Protein AF-A0A7V1CWC4-F1 (afdb_monomer_lite)

Secondary structure (DSSP, 8-state):
-EEEE-HHHHHHHHHS-HHHHHHHHHHHHHHHH-SSHHHHHHHHGGGEEE-SSSEEEEEEEEETTEEEEEEEEEEETTTEEEEEEEE--

pLDDT: mean 80.19, std 6.93, range [56.38, 89.94]

Sequence (89 aa):
MEVRFEKTSIITLESLREPVLSEVSDALYALQAAPNIEALVSVLGDDVELVDDMHFNIAIKLNYQHVAACLKVELKNNEEVIVTLNSYD

Radius of gyration: 12.08 Å; chains: 1; bounding box: 29×20×33 Å

Foldseek 3Di:
DAEDEDPVQVVVLVVDDPLLNVLVVVLVVLVVPQLAVVSSCVVQPPQWADPDRFWIKGFRASDPPDGQKIWIWGDDPSPYIYTYIGGPD

Structure (mmCIF, N/CA/C/O backbone):
data_AF-A0A7V1CWC4-F1
#
_entry.id   AF-A0A7V1CWC4-F1
#
loop_
_atom_site.group_PDB
_atom_site.id
_atom_site.type_symbol
_atom_site.label_atom_id
_atom_site.label_alt_id
_atom_site.label_comp_id
_atom_site.label_asym_id
_atom_site.label_entity_id
_atom_site.label_seq_id
_atom_site.pdbx_PDB_ins_code
_atom_site.Cartn_x
_atom_site.Cartn_y
_atom_site.Cartn_z
_atom_site.occupancy
_atom_site.B_iso_or_equiv
_atom_site.auth_seq_id
_atom_site.auth_comp_id
_atom_site.auth_asym_id
_atom_site.auth_atom_id
_atom_site.pdbx_PDB_model_num
ATOM 1 N N . MET A 1 1 ? -1.500 6.871 11.782 1.00 69.56 1 MET A N 1
ATOM 2 C CA . MET A 1 1 ? -1.398 5.419 11.539 1.00 69.56 1 MET A CA 1
ATOM 3 C C . MET A 1 1 ? 0.071 5.044 11.533 1.00 69.56 1 MET A C 1
ATOM 5 O O . MET A 1 1 ? 0.855 5.753 10.912 1.00 69.56 1 MET A O 1
ATOM 9 N N . GLU A 1 2 ? 0.461 4.009 12.273 1.00 75.81 2 GLU A N 1
ATOM 10 C CA . GLU A 1 2 ? 1.841 3.513 12.262 1.00 75.81 2 GLU A CA 1
ATOM 11 C C . GLU A 1 2 ? 2.022 2.555 11.079 1.00 75.81 2 GLU A C 1
ATOM 13 O O . GLU A 1 2 ? 1.353 1.527 11.009 1.00 75.81 2 GLU A O 1
ATOM 18 N N . VAL A 1 3 ? 2.903 2.904 10.136 1.00 77.38 3 VAL A N 1
ATOM 19 C CA . VAL A 1 3 ? 3.188 2.082 8.951 1.00 77.38 3 VAL A CA 1
ATOM 20 C C . VAL A 1 3 ? 4.404 1.204 9.220 1.00 77.38 3 VAL A C 1
ATOM 22 O O . VAL A 1 3 ? 5.487 1.708 9.523 1.00 77.38 3 VAL A O 1
ATOM 25 N N . ARG A 1 4 ? 4.235 -0.111 9.084 1.00 80.62 4 ARG A N 1
ATOM 26 C CA . ARG A 1 4 ? 5.287 -1.114 9.261 1.00 80.62 4 ARG A CA 1
ATOM 27 C C . ARG A 1 4 ? 5.475 -1.918 7.989 1.00 80.62 4 ARG A C 1
ATOM 29 O O . ARG A 1 4 ? 4.515 -2.419 7.417 1.00 80.62 4 ARG A O 1
ATOM 36 N N . PHE A 1 5 ? 6.726 -2.095 7.587 1.00 80.12 5 PHE A N 1
ATOM 37 C CA . PHE A 1 5 ? 7.064 -2.999 6.497 1.00 80.12 5 PHE A CA 1
ATOM 38 C C . PHE A 1 5 ? 7.229 -4.427 6.985 1.00 80.12 5 PHE A C 1
ATOM 40 O O . PHE A 1 5 ? 7.897 -4.680 7.992 1.00 80.12 5 PHE A O 1
ATOM 47 N N . GLU A 1 6 ? 6.707 -5.374 6.212 1.00 79.62 6 GLU A N 1
ATOM 48 C CA . GLU A 1 6 ? 7.144 -6.754 6.348 1.00 79.62 6 GLU A CA 1
ATOM 49 C C . GLU A 1 6 ? 8.644 -6.865 6.048 1.00 79.62 6 GLU A C 1
ATOM 51 O O . GLU A 1 6 ? 9.185 -6.224 5.147 1.00 79.62 6 GLU A O 1
ATOM 56 N N . LYS A 1 7 ? 9.345 -7.718 6.795 1.00 68.06 7 LYS A N 1
ATOM 57 C CA . LYS A 1 7 ? 10.811 -7.829 6.735 1.00 68.06 7 LYS A CA 1
ATOM 58 C C . LYS A 1 7 ? 11.333 -8.198 5.338 1.00 68.06 7 LYS A C 1
ATOM 60 O O . LYS A 1 7 ? 12.413 -7.769 4.950 1.00 68.06 7 LYS A O 1
ATOM 65 N N . THR A 1 8 ? 10.555 -8.969 4.582 1.00 69.50 8 THR A N 1
ATOM 66 C CA . THR A 1 8 ? 10.809 -9.331 3.177 1.00 69.50 8 THR A CA 1
ATOM 67 C C . THR A 1 8 ? 10.707 -8.137 2.232 1.00 69.50 8 THR A C 1
ATOM 69 O O . THR A 1 8 ? 11.430 -8.077 1.245 1.00 69.50 8 THR A O 1
ATOM 72 N N . SER A 1 9 ? 9.879 -7.151 2.568 1.00 71.12 9 SER A N 1
ATOM 73 C CA . SER A 1 9 ? 9.658 -5.950 1.759 1.00 71.12 9 SER A CA 1
ATOM 74 C C . SER A 1 9 ? 10.833 -4.989 1.809 1.00 71.12 9 SER A C 1
ATOM 76 O O . SER A 1 9 ? 11.089 -4.309 0.826 1.00 71.12 9 SER A O 1
ATOM 78 N N . ILE A 1 10 ? 11.578 -4.964 2.919 1.00 66.88 10 ILE A N 1
ATOM 79 C CA . ILE A 1 10 ? 12.785 -4.136 3.066 1.00 66.88 10 ILE A CA 1
ATOM 80 C C . ILE A 1 10 ? 13.840 -4.550 2.031 1.00 66.88 10 ILE A C 1
ATOM 82 O O . ILE A 1 10 ? 14.404 -3.699 1.354 1.00 66.88 10 ILE A O 1
ATOM 86 N N . ILE A 1 11 ? 14.033 -5.860 1.847 1.00 67.75 11 ILE A N 1
ATOM 87 C CA . ILE A 1 11 ? 14.987 -6.422 0.876 1.00 67.75 1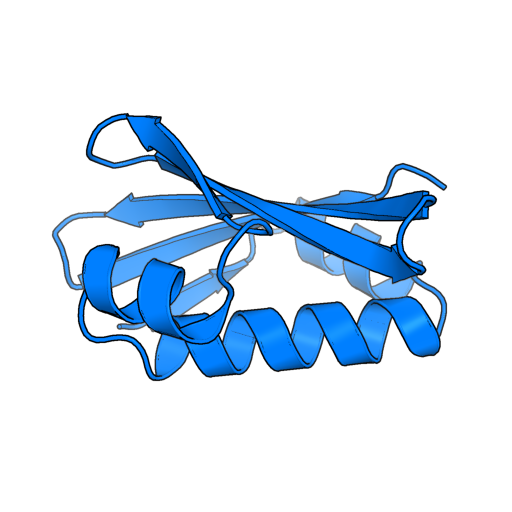1 ILE A CA 1
ATOM 88 C C . ILE A 1 11 ? 14.557 -6.088 -0.561 1.00 67.75 11 ILE A C 1
ATOM 90 O O . ILE A 1 11 ? 15.381 -5.724 -1.402 1.00 67.75 11 ILE A O 1
ATOM 94 N N . THR A 1 12 ? 13.255 -6.185 -0.841 1.00 71.25 12 THR A N 1
ATOM 95 C CA . THR A 1 12 ? 12.680 -5.798 -2.135 1.00 71.25 12 THR A CA 1
ATOM 96 C C . THR A 1 12 ? 12.883 -4.309 -2.408 1.00 71.25 12 THR A C 1
ATOM 98 O O . THR A 1 12 ? 13.251 -3.941 -3.518 1.00 71.25 12 THR A O 1
ATOM 101 N N . LEU A 1 13 ? 12.707 -3.456 -1.394 1.00 72.75 13 LEU A N 1
ATOM 102 C CA . LEU A 1 13 ? 12.855 -2.006 -1.503 1.00 72.75 13 LEU A CA 1
ATOM 103 C C . LEU A 1 13 ? 14.298 -1.626 -1.866 1.00 72.75 13 LEU A C 1
ATOM 105 O O . LEU A 1 13 ? 14.502 -0.852 -2.792 1.00 72.75 13 LEU A O 1
ATOM 109 N N . GLU A 1 14 ? 15.301 -2.251 -1.244 1.00 72.69 14 GLU A N 1
ATOM 110 C CA . GLU A 1 14 ? 16.722 -2.042 -1.585 1.00 72.69 14 GLU A CA 1
ATOM 111 C C . GLU A 1 14 ? 17.090 -2.468 -3.020 1.00 72.69 14 GLU A C 1
ATOM 113 O O . GLU A 1 14 ? 18.096 -2.009 -3.561 1.00 72.69 14 GLU A O 1
ATOM 118 N N . SER A 1 15 ? 16.285 -3.332 -3.645 1.00 74.31 15 SER A N 1
ATOM 119 C CA . SER A 1 15 ? 16.525 -3.841 -5.003 1.00 74.31 15 SER A CA 1
ATOM 120 C C . SER A 1 15 ? 15.840 -3.011 -6.098 1.00 74.31 15 SER A C 1
ATOM 122 O O . SER A 1 15 ? 16.103 -3.218 -7.284 1.00 74.31 15 SER A O 1
ATOM 124 N N . LEU A 1 16 ? 14.961 -2.074 -5.730 1.00 75.50 16 LEU A N 1
ATOM 125 C CA . LEU A 1 16 ? 14.225 -1.242 -6.679 1.00 75.50 16 LEU A CA 1
ATOM 126 C C . LEU A 1 16 ? 15.094 -0.123 -7.270 1.00 75.50 16 LEU A C 1
ATOM 128 O O . LEU A 1 16 ? 15.975 0.438 -6.623 1.00 75.50 16 LEU A O 1
ATOM 132 N N . ARG A 1 17 ? 14.801 0.255 -8.519 1.00 76.44 17 ARG A N 1
ATOM 133 C CA . ARG A 1 17 ? 15.434 1.411 -9.175 1.00 76.44 17 ARG A CA 1
ATOM 134 C C . ARG A 1 17 ? 14.833 2.724 -8.660 1.00 76.44 17 ARG A C 1
ATOM 136 O O . ARG A 1 17 ? 13.645 2.774 -8.349 1.00 76.44 17 ARG A O 1
ATOM 143 N N . GLU A 1 18 ? 15.624 3.800 -8.677 1.00 77.31 18 GLU A N 1
ATOM 144 C CA . GLU A 1 18 ? 15.244 5.139 -8.181 1.00 77.31 18 GLU A CA 1
ATOM 145 C C . GLU A 1 18 ? 13.843 5.641 -8.577 1.00 77.31 18 GLU A C 1
ATOM 147 O O . GLU A 1 18 ? 13.134 6.112 -7.689 1.00 77.31 18 GLU A O 1
ATOM 152 N N . PRO A 1 19 ? 13.372 5.527 -9.837 1.00 79.44 19 PRO A N 1
ATOM 153 C CA . PRO A 1 19 ? 12.041 6.029 -10.165 1.00 79.44 19 PRO A CA 1
ATOM 154 C C . PRO A 1 19 ? 10.927 5.216 -9.491 1.00 79.44 19 PRO A C 1
ATOM 156 O O . PRO A 1 19 ? 9.906 5.781 -9.136 1.00 79.44 19 PRO A O 1
ATOM 159 N N . VAL A 1 20 ? 11.127 3.918 -9.236 1.00 81.12 20 VAL A N 1
ATOM 160 C CA . VAL A 1 20 ? 10.151 3.102 -8.493 1.00 81.12 20 VAL A CA 1
ATOM 161 C C . VAL A 1 20 ? 10.203 3.436 -7.001 1.00 81.12 20 VAL A C 1
ATOM 163 O O . VAL A 1 20 ? 9.170 3.486 -6.344 1.00 81.12 20 VAL A O 1
ATOM 166 N N . LEU A 1 21 ? 11.398 3.691 -6.463 1.00 82.12 21 LEU A N 1
ATOM 167 C CA . LEU A 1 21 ? 11.587 4.078 -5.062 1.00 82.12 21 LEU A CA 1
ATOM 168 C C . LEU A 1 21 ? 10.909 5.406 -4.718 1.00 82.12 21 LEU A C 1
ATOM 170 O O . LEU A 1 21 ? 10.363 5.534 -3.621 1.00 82.12 21 LEU A O 1
ATOM 174 N N . SER A 1 22 ? 10.935 6.372 -5.640 1.00 83.81 22 SER A N 1
ATOM 175 C CA . SER A 1 22 ? 10.235 7.649 -5.474 1.00 83.81 22 SER A CA 1
ATOM 176 C C . SER A 1 22 ? 8.729 7.427 -5.357 1.00 83.81 22 SER A C 1
ATOM 178 O O . SER A 1 22 ? 8.135 7.820 -4.360 1.00 83.81 22 SER A O 1
ATOM 180 N N . GLU A 1 23 ? 8.139 6.687 -6.298 1.00 84.69 23 GLU A N 1
ATOM 181 C CA . GLU A 1 23 ? 6.698 6.401 -6.299 1.00 84.69 23 GLU A CA 1
ATOM 182 C C . GLU A 1 23 ? 6.265 5.565 -5.082 1.00 84.69 23 GLU A C 1
ATOM 184 O O . GLU A 1 23 ? 5.222 5.817 -4.480 1.00 84.69 23 GLU A O 1
ATOM 189 N N . VAL A 1 24 ? 7.083 4.588 -4.661 1.00 85.75 24 VAL A N 1
ATOM 190 C CA . VAL A 1 24 ? 6.855 3.843 -3.410 1.00 85.75 24 VAL A CA 1
ATOM 191 C C . VAL A 1 24 ? 6.863 4.797 -2.218 1.00 85.75 24 VAL A C 1
ATOM 193 O O . VAL A 1 24 ? 6.001 4.691 -1.349 1.00 85.75 24 VAL A O 1
ATOM 196 N N . SER A 1 25 ? 7.816 5.728 -2.166 1.00 85.19 25 SER A N 1
ATOM 197 C CA . SER A 1 25 ? 7.916 6.701 -1.075 1.00 85.19 25 SER A CA 1
ATOM 198 C C . SER A 1 25 ? 6.693 7.617 -1.028 1.00 85.19 25 SER A C 1
ATOM 200 O O . SER A 1 25 ? 6.118 7.802 0.044 1.00 85.19 25 SER A O 1
ATOM 202 N N . ASP A 1 26 ? 6.242 8.116 -2.178 1.00 86.56 26 ASP A N 1
ATOM 203 C CA . ASP A 1 26 ? 5.048 8.958 -2.286 1.00 86.56 26 ASP A CA 1
ATOM 204 C C . ASP A 1 26 ? 3.779 8.212 -1.849 1.00 86.56 26 ASP A C 1
ATOM 206 O O . ASP A 1 26 ? 2.987 8.737 -1.061 1.00 86.56 26 ASP A O 1
ATOM 210 N N . ALA A 1 27 ? 3.625 6.947 -2.254 1.00 85.38 27 ALA A N 1
ATOM 211 C CA . ALA A 1 27 ? 2.518 6.103 -1.811 1.00 85.38 27 ALA A CA 1
ATOM 212 C C . ALA A 1 27 ? 2.522 5.875 -0.286 1.00 85.38 27 ALA A C 1
ATOM 214 O O . ALA A 1 27 ? 1.465 5.888 0.346 1.00 85.38 27 ALA A O 1
ATOM 215 N N . LEU A 1 28 ? 3.695 5.715 0.336 1.00 85.06 28 LEU A N 1
ATOM 216 C CA . LEU A 1 28 ? 3.810 5.582 1.795 1.00 85.06 28 LEU A CA 1
ATOM 217 C C . LEU A 1 28 ? 3.486 6.881 2.526 1.00 85.06 28 LEU A C 1
ATOM 219 O O . LEU A 1 28 ? 2.852 6.840 3.581 1.00 85.06 28 LEU A O 1
ATOM 223 N N . TYR A 1 29 ? 3.903 8.027 1.988 1.00 86.50 29 TYR A N 1
ATOM 224 C CA . TYR A 1 29 ? 3.533 9.324 2.549 1.00 86.50 29 TYR A CA 1
ATOM 225 C C . TYR A 1 29 ? 2.022 9.542 2.479 1.00 86.50 29 TYR A C 1
ATOM 227 O O . TYR A 1 29 ? 1.423 9.944 3.478 1.00 86.50 29 TYR A O 1
ATOM 235 N N . ALA A 1 30 ? 1.395 9.212 1.346 1.00 85.81 30 ALA A N 1
ATOM 236 C CA . ALA A 1 30 ? -0.058 9.242 1.207 1.00 85.81 30 ALA A CA 1
ATOM 237 C C . ALA A 1 30 ? -0.736 8.316 2.229 1.00 85.81 30 ALA A C 1
ATOM 239 O O . ALA A 1 30 ? -1.686 8.725 2.893 1.00 85.81 30 ALA A O 1
ATOM 240 N N . LEU A 1 31 ? -0.199 7.109 2.428 1.00 84.38 31 LEU A N 1
ATOM 241 C CA . LEU A 1 31 ? -0.699 6.139 3.402 1.00 84.38 31 LEU A CA 1
ATOM 242 C C . LEU A 1 31 ? -0.590 6.626 4.855 1.00 84.38 31 LEU A C 1
ATOM 244 O O . LEU A 1 31 ? -1.506 6.418 5.644 1.00 84.38 31 LEU A O 1
ATOM 248 N N . GLN A 1 32 ? 0.512 7.286 5.219 1.00 82.94 32 GLN A N 1
ATOM 249 C CA . GLN A 1 32 ? 0.694 7.855 6.558 1.00 82.94 32 GLN A CA 1
ATOM 250 C C . GLN A 1 32 ? -0.198 9.077 6.807 1.00 82.94 32 GLN A C 1
ATOM 252 O O . GLN A 1 32 ? -0.627 9.301 7.942 1.00 82.94 32 GLN A O 1
ATOM 257 N N . ALA A 1 33 ? -0.449 9.873 5.765 1.00 83.94 33 ALA A N 1
ATOM 258 C CA . ALA A 1 33 ? -1.264 11.080 5.836 1.00 83.94 33 ALA A CA 1
ATOM 259 C C . ALA A 1 33 ? -2.771 10.790 5.775 1.00 83.94 33 ALA A C 1
ATOM 261 O O . ALA A 1 33 ? -3.566 11.569 6.308 1.00 83.94 33 ALA A O 1
ATOM 262 N N . ALA A 1 34 ? -3.174 9.693 5.133 1.00 81.94 34 ALA A N 1
ATOM 263 C CA . ALA A 1 34 ? -4.570 9.319 4.987 1.00 81.94 34 ALA A CA 1
ATOM 264 C C . ALA A 1 34 ? -5.157 8.849 6.334 1.00 81.94 34 ALA A C 1
ATOM 266 O O . ALA A 1 34 ? -4.638 7.916 6.944 1.00 81.94 34 ALA A O 1
ATOM 267 N N . PRO A 1 35 ? -6.262 9.450 6.813 1.00 75.50 35 PRO A N 1
ATOM 268 C CA . PRO A 1 35 ? -6.931 9.009 8.038 1.00 75.50 35 PRO A CA 1
ATOM 269 C C . PRO A 1 35 ? -7.720 7.700 7.871 1.00 75.50 35 PRO A C 1
ATOM 271 O O . PRO A 1 35 ? -8.093 7.089 8.870 1.00 75.50 35 PRO A O 1
ATOM 274 N N . ASN A 1 36 ? -8.036 7.305 6.634 1.00 75.69 36 ASN A N 1
ATOM 275 C CA . ASN A 1 36 ? -8.779 6.095 6.278 1.00 75.69 36 ASN A CA 1
ATOM 276 C C . ASN A 1 36 ? -8.581 5.750 4.784 1.00 75.69 36 ASN A C 1
ATOM 278 O O . ASN A 1 36 ? -7.985 6.527 4.033 1.00 75.69 36 ASN A O 1
ATOM 282 N N . ILE A 1 37 ? -9.103 4.595 4.351 1.00 74.62 37 ILE A N 1
ATOM 283 C CA . ILE A 1 37 ? -9.007 4.120 2.957 1.00 74.62 37 ILE A CA 1
ATOM 284 C C . ILE A 1 37 ? -9.659 5.095 1.971 1.00 74.62 37 ILE A C 1
ATOM 286 O O . ILE A 1 37 ? -9.091 5.351 0.917 1.00 74.62 37 ILE A O 1
ATOM 290 N N . GLU A 1 38 ? -10.819 5.674 2.287 1.00 80.44 38 GLU A N 1
ATOM 291 C CA . GLU A 1 38 ? -11.528 6.585 1.371 1.00 80.44 38 GLU A CA 1
ATOM 292 C C . GLU A 1 38 ? -10.696 7.836 1.046 1.00 80.44 38 GLU A C 1
ATOM 294 O O . GLU A 1 38 ? -10.642 8.295 -0.099 1.00 80.44 38 GLU A O 1
ATOM 299 N N . ALA A 1 39 ? -9.993 8.364 2.050 1.00 81.81 39 ALA A N 1
ATOM 300 C CA . ALA A 1 39 ? -9.051 9.457 1.871 1.00 81.81 39 ALA A CA 1
ATOM 301 C C . ALA A 1 39 ? -7.838 9.025 1.038 1.00 81.81 39 ALA A C 1
ATOM 303 O O . ALA A 1 39 ? -7.378 9.794 0.198 1.00 81.81 39 ALA A O 1
ATOM 304 N N . LEU A 1 40 ? -7.355 7.793 1.216 1.00 80.94 40 LEU A N 1
ATOM 305 C CA . LEU A 1 40 ? -6.256 7.257 0.417 1.00 80.94 40 LEU A CA 1
ATOM 306 C C . LEU A 1 40 ? -6.643 7.101 -1.060 1.00 80.94 40 LEU A C 1
ATOM 308 O O . LEU A 1 40 ? -5.902 7.549 -1.930 1.00 80.94 40 LEU A O 1
ATOM 312 N N . VAL A 1 41 ? -7.823 6.541 -1.342 1.00 81.38 41 VAL A N 1
ATOM 313 C CA . VAL A 1 41 ? -8.381 6.429 -2.701 1.00 81.38 41 VAL A CA 1
ATOM 314 C C . VAL A 1 41 ? -8.575 7.815 -3.320 1.00 81.38 41 VAL A C 1
ATOM 316 O O . VAL A 1 41 ? -8.343 7.998 -4.507 1.00 81.38 41 VAL A O 1
ATOM 319 N N . SER A 1 42 ? -8.925 8.829 -2.526 1.00 82.62 42 SER A N 1
ATOM 320 C CA . SER A 1 42 ? -9.031 10.208 -3.024 1.00 82.62 42 SER A CA 1
ATOM 321 C C . SER A 1 42 ? -7.680 10.822 -3.417 1.00 82.62 42 SER A C 1
ATOM 323 O O . SER A 1 42 ? -7.650 11.720 -4.256 1.00 82.62 42 SER A O 1
ATOM 325 N N . VAL A 1 43 ? -6.574 10.369 -2.814 1.00 83.88 43 VAL A N 1
ATOM 326 C CA . VAL A 1 43 ? -5.215 10.869 -3.092 1.00 83.88 43 VAL A CA 1
ATOM 327 C C . VAL A 1 43 ? -4.561 10.102 -4.239 1.00 83.88 43 VAL A C 1
ATOM 329 O O . VAL A 1 43 ? -3.973 10.716 -5.123 1.00 83.88 43 VAL A O 1
ATOM 3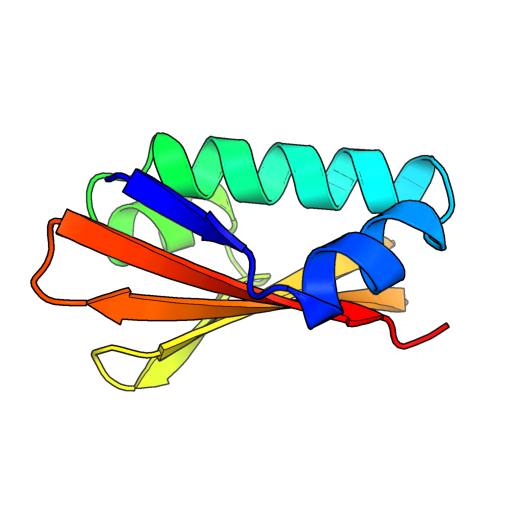32 N N . LEU A 1 44 ? -4.657 8.773 -4.216 1.00 81.69 44 LEU A N 1
ATOM 333 C CA . LEU A 1 44 ? -3.970 7.874 -5.146 1.00 81.69 44 LEU A CA 1
ATOM 334 C C . LEU A 1 44 ? -4.861 7.407 -6.311 1.00 81.69 44 LEU A C 1
ATOM 336 O O . LEU A 1 44 ? -4.371 6.818 -7.268 1.00 81.69 44 LEU A O 1
ATOM 340 N N . GLY A 1 45 ? -6.164 7.690 -6.268 1.00 82.25 45 GLY A N 1
ATOM 341 C CA . GLY A 1 45 ? -7.089 7.446 -7.373 1.00 82.25 45 GLY A CA 1
ATOM 342 C C . GLY A 1 45 ? -7.142 5.983 -7.816 1.00 82.25 45 GLY A C 1
ATOM 343 O O . GLY A 1 45 ? -7.224 5.069 -6.994 1.00 82.25 45 GLY A O 1
ATOM 344 N N . ASP A 1 46 ? -7.085 5.781 -9.135 1.00 80.25 46 ASP A N 1
ATOM 345 C CA . ASP A 1 46 ? -7.158 4.477 -9.812 1.00 80.25 46 ASP A CA 1
ATOM 346 C C . ASP A 1 46 ? -5.965 3.543 -9.529 1.00 80.25 46 ASP A C 1
ATOM 348 O O . ASP A 1 46 ? -5.933 2.409 -10.015 1.00 80.25 46 ASP A O 1
ATOM 352 N N . ASP A 1 47 ? -4.960 3.997 -8.778 1.00 84.31 47 ASP A N 1
ATOM 353 C CA . ASP A 1 47 ? -3.836 3.158 -8.366 1.00 84.31 47 ASP A CA 1
ATOM 354 C C . ASP A 1 47 ? -4.148 2.328 -7.116 1.00 84.31 47 ASP A C 1
ATOM 356 O O . ASP A 1 47 ? -3.390 1.411 -6.800 1.00 84.31 47 ASP A O 1
ATOM 360 N N . VAL A 1 48 ? -5.267 2.598 -6.431 1.00 85.75 48 VAL A N 1
ATOM 361 C CA . VAL A 1 48 ? -5.711 1.838 -5.257 1.00 85.75 48 VAL A CA 1
ATOM 362 C C . VAL A 1 48 ? -6.805 0.849 -5.638 1.00 85.75 48 VAL A C 1
ATOM 364 O O . VAL A 1 48 ? -7.886 1.222 -6.086 1.00 85.75 48 VAL A O 1
ATOM 367 N N . GLU A 1 49 ? -6.551 -0.427 -5.378 1.00 87.88 49 GLU A N 1
ATOM 368 C CA . GLU A 1 49 ? -7.519 -1.507 -5.530 1.00 87.88 49 GLU A CA 1
ATOM 369 C C . GLU A 1 49 ? -7.900 -2.047 -4.148 1.00 87.88 49 GLU A C 1
ATOM 371 O O . GLU A 1 49 ? -7.069 -2.606 -3.431 1.00 87.88 49 GLU A O 1
ATOM 376 N N . LEU A 1 50 ? -9.167 -1.888 -3.764 1.00 84.00 50 LEU A N 1
ATOM 377 C CA . LEU A 1 50 ? -9.698 -2.472 -2.535 1.00 84.00 50 LEU A CA 1
ATOM 378 C C . LEU A 1 50 ? -9.925 -3.975 -2.738 1.00 84.00 50 LEU A C 1
ATOM 380 O O . LEU A 1 50 ? -10.712 -4.368 -3.599 1.00 84.00 50 LEU A O 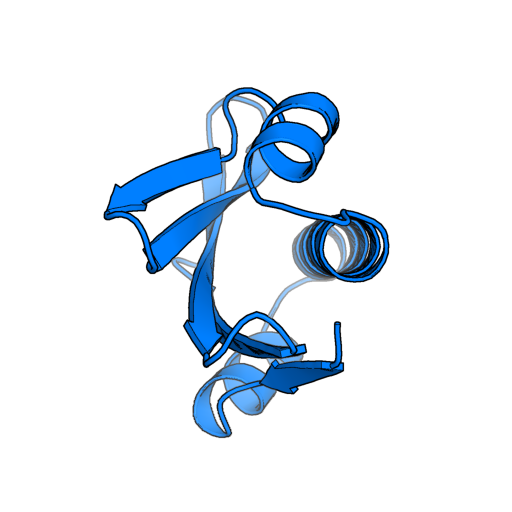1
ATOM 384 N N . VAL A 1 51 ? -9.258 -4.806 -1.936 1.00 86.75 51 VAL A N 1
ATOM 385 C CA . VAL A 1 51 ? -9.436 -6.266 -1.960 1.00 86.75 51 VAL A CA 1
ATOM 386 C C . VAL A 1 51 ? -10.581 -6.663 -1.029 1.00 86.75 51 VAL A C 1
ATOM 388 O O . VAL A 1 51 ? -11.464 -7.424 -1.422 1.00 86.75 51 VAL A O 1
ATOM 391 N N . ASP A 1 52 ? -10.587 -6.110 0.184 1.00 85.50 52 ASP A N 1
ATOM 392 C CA . ASP A 1 52 ? -11.645 -6.246 1.187 1.00 85.50 52 ASP A CA 1
ATOM 393 C C . ASP A 1 52 ? -11.562 -5.101 2.217 1.00 85.50 52 ASP A C 1
ATOM 395 O O . ASP A 1 52 ? -10.726 -4.210 2.088 1.00 85.50 52 ASP A O 1
ATOM 399 N N . ASP A 1 53 ? -12.420 -5.104 3.243 1.00 79.56 53 ASP A N 1
ATOM 400 C CA . ASP A 1 53 ? -12.487 -4.048 4.268 1.00 79.56 53 ASP A CA 1
ATOM 401 C C . ASP A 1 53 ? -11.154 -3.753 4.985 1.00 79.56 53 ASP A C 1
ATOM 403 O O . ASP A 1 53 ? -10.974 -2.656 5.515 1.00 79.56 53 ASP A O 1
ATOM 407 N N . MET A 1 54 ? -10.223 -4.710 5.031 1.00 83.62 54 MET A N 1
ATOM 408 C CA . MET A 1 54 ? -8.943 -4.571 5.733 1.00 83.62 54 MET A CA 1
ATOM 409 C C . MET A 1 54 ? -7.728 -4.630 4.808 1.00 83.62 54 MET A C 1
ATOM 411 O O . MET A 1 54 ? -6.636 -4.268 5.248 1.00 83.62 54 MET A O 1
ATOM 415 N N . HIS A 1 55 ? -7.894 -5.039 3.548 1.00 86.81 55 HIS A N 1
ATOM 416 C CA . HIS A 1 55 ? -6.787 -5.200 2.609 1.00 86.81 55 HIS A CA 1
ATOM 417 C C . HIS A 1 55 ? -6.999 -4.402 1.325 1.00 86.81 55 HIS A C 1
ATOM 419 O O . HIS A 1 55 ? -8.051 -4.461 0.686 1.00 86.81 55 HIS A O 1
ATOM 425 N N . PHE A 1 56 ? -5.953 -3.709 0.890 1.00 88.19 56 PHE A N 1
ATOM 426 C CA . PHE A 1 56 ? -5.928 -3.029 -0.399 1.00 88.19 56 PHE A CA 1
ATOM 427 C C . PHE A 1 56 ? -4.542 -3.082 -1.031 1.00 88.19 56 PHE A C 1
ATOM 429 O O . PHE A 1 56 ? -3.523 -3.244 -0.362 1.00 88.19 56 PHE A O 1
ATOM 436 N N . ASN A 1 57 ? -4.515 -2.947 -2.348 1.00 89.94 57 ASN A N 1
ATOM 437 C CA . ASN A 1 57 ? -3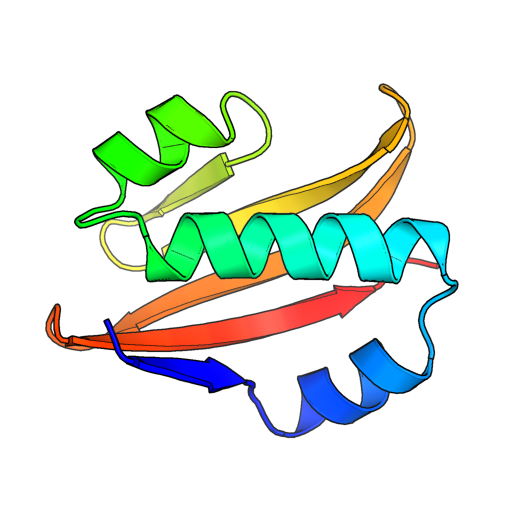.312 -2.923 -3.156 1.00 89.94 57 ASN A CA 1
ATOM 438 C C . ASN A 1 57 ? -3.106 -1.507 -3.693 1.00 89.94 57 ASN A C 1
ATOM 440 O O . ASN A 1 57 ? -4.056 -0.870 -4.134 1.00 89.94 57 ASN A O 1
ATOM 444 N N . ILE A 1 58 ? -1.866 -1.032 -3.692 1.00 89.12 58 ILE A N 1
ATOM 445 C CA . ILE A 1 58 ? -1.456 0.197 -4.368 1.00 89.12 58 ILE A CA 1
ATOM 446 C C . ILE A 1 58 ? -0.511 -0.197 -5.497 1.00 89.12 58 ILE A C 1
ATOM 448 O O . ILE A 1 58 ? 0.575 -0.733 -5.251 1.00 89.12 58 ILE A O 1
ATOM 452 N N . ALA A 1 59 ? -0.923 0.055 -6.732 1.00 88.88 59 ALA A N 1
ATOM 453 C CA . ALA A 1 59 ? -0.104 -0.166 -7.909 1.00 88.88 59 ALA A CA 1
ATOM 454 C C . ALA A 1 59 ? 0.936 0.952 -8.039 1.00 88.88 59 ALA A C 1
ATOM 456 O O . ALA A 1 59 ? 0.599 2.124 -8.151 1.00 88.88 59 ALA A O 1
ATOM 457 N N . ILE A 1 60 ? 2.212 0.581 -8.080 1.00 86.56 60 ILE A N 1
ATOM 458 C CA . ILE A 1 60 ? 3.316 1.507 -8.320 1.00 86.56 60 ILE A CA 1
ATOM 459 C C . ILE A 1 60 ? 3.656 1.461 -9.802 1.00 86.56 60 ILE A C 1
ATOM 461 O O . ILE A 1 60 ? 4.224 0.482 -10.302 1.00 86.56 60 ILE A O 1
ATOM 465 N N . LYS A 1 61 ? 3.284 2.521 -10.514 1.00 82.75 6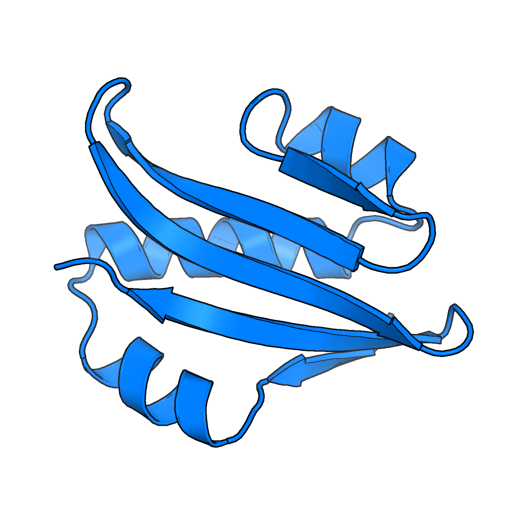1 LYS A N 1
ATOM 466 C CA . LYS A 1 61 ? 3.420 2.628 -11.964 1.00 82.75 61 LYS A CA 1
ATOM 467 C C . LYS A 1 61 ? 4.564 3.570 -12.320 1.00 82.75 61 LYS A C 1
ATOM 469 O O . LYS A 1 61 ? 4.612 4.697 -11.864 1.00 82.75 61 LYS A O 1
ATOM 474 N N . LEU A 1 62 ? 5.468 3.129 -13.195 1.00 75.75 62 LEU A N 1
ATOM 475 C CA . LEU A 1 62 ? 6.501 4.010 -13.769 1.00 75.75 62 LEU A CA 1
ATOM 476 C C . LEU A 1 62 ? 5.950 4.884 -14.903 1.00 75.75 62 LEU A C 1
ATOM 478 O O . LEU A 1 62 ? 6.552 5.880 -15.295 1.00 75.75 62 LEU A O 1
ATOM 482 N N . ASN A 1 63 ? 4.838 4.452 -15.494 1.00 72.50 63 ASN A N 1
ATOM 483 C CA . ASN A 1 63 ? 4.071 5.151 -16.514 1.00 72.50 63 ASN A CA 1
ATOM 484 C C . ASN A 1 63 ? 2.668 4.522 -16.604 1.00 72.50 63 ASN A C 1
ATOM 486 O O . ASN A 1 63 ? 2.419 3.470 -16.019 1.00 72.50 63 ASN A O 1
ATOM 490 N N . TYR A 1 64 ? 1.776 5.112 -17.407 1.00 64.19 64 TYR A N 1
ATOM 491 C CA . TYR A 1 64 ? 0.388 4.654 -17.594 1.00 64.19 64 TYR A CA 1
ATOM 492 C C . TYR A 1 64 ? 0.211 3.170 -17.983 1.00 64.19 64 TYR A C 1
ATOM 494 O O . TYR A 1 64 ? -0.897 2.656 -17.864 1.00 64.19 64 TYR A O 1
ATOM 502 N N . GLN A 1 65 ? 1.250 2.484 -18.472 1.00 66.38 65 GLN A N 1
ATOM 503 C CA . GLN A 1 65 ? 1.163 1.108 -18.974 1.00 66.38 65 GLN A CA 1
ATOM 504 C C . GLN A 1 65 ? 2.011 0.100 -18.184 1.00 66.38 65 GLN A C 1
ATOM 506 O O . GLN A 1 65 ? 1.868 -1.098 -18.414 1.00 66.38 65 GLN A O 1
ATOM 511 N N . HIS A 1 66 ? 2.880 0.543 -17.268 1.00 75.56 66 HIS A N 1
ATOM 512 C CA . HIS A 1 66 ? 3.861 -0.330 -16.621 1.00 75.56 66 HIS A CA 1
ATOM 513 C C . HIS A 1 66 ? 3.805 -0.239 -15.097 1.00 75.56 66 HIS A C 1
ATOM 515 O O . HIS A 1 66 ? 4.289 0.728 -14.502 1.00 75.56 66 HIS A O 1
ATOM 521 N N . VAL A 1 67 ? 3.252 -1.283 -14.475 1.00 79.06 67 VAL A N 1
ATOM 522 C CA . VAL A 1 67 ? 3.303 -1.504 -13.024 1.00 79.06 67 VAL A CA 1
ATOM 523 C C . VAL A 1 67 ? 4.652 -2.137 -12.692 1.00 79.06 67 VAL A C 1
ATOM 525 O O . VAL A 1 67 ? 4.927 -3.256 -13.109 1.00 79.06 67 VAL A O 1
ATOM 528 N N . ALA A 1 68 ? 5.498 -1.420 -11.959 1.00 81.94 68 ALA A N 1
ATOM 529 C CA . ALA A 1 68 ? 6.821 -1.898 -11.553 1.00 81.94 68 ALA A CA 1
ATOM 530 C C . ALA A 1 68 ? 6.798 -2.591 -10.183 1.00 81.94 68 ALA A C 1
ATOM 532 O O . ALA A 1 68 ? 7.607 -3.479 -9.904 1.00 81.94 68 ALA A O 1
ATOM 533 N N . ALA A 1 69 ? 5.863 -2.197 -9.321 1.00 85.12 69 ALA A N 1
ATOM 534 C CA . ALA A 1 69 ? 5.670 -2.812 -8.020 1.00 85.12 69 ALA A CA 1
ATOM 535 C C . ALA A 1 69 ? 4.217 -2.678 -7.550 1.00 85.12 69 ALA A C 1
ATOM 537 O O . ALA A 1 69 ? 3.419 -1.942 -8.121 1.00 85.12 69 ALA A O 1
ATOM 538 N N . CYS A 1 70 ? 3.877 -3.395 -6.490 1.00 87.44 70 CYS A N 1
ATOM 539 C CA . CYS A 1 70 ? 2.616 -3.288 -5.781 1.00 87.44 70 CYS A CA 1
ATOM 540 C C . CYS A 1 70 ? 2.895 -3.261 -4.283 1.00 87.44 70 CYS A C 1
ATOM 542 O O . CYS A 1 70 ? 3.591 -4.134 -3.758 1.00 87.44 70 CYS A O 1
ATOM 544 N N . LEU A 1 71 ? 2.310 -2.290 -3.589 1.00 88.69 71 LEU A N 1
ATOM 545 C CA . LEU A 1 71 ? 2.229 -2.287 -2.136 1.00 88.69 71 LEU A CA 1
ATOM 546 C C . LEU A 1 71 ? 0.923 -2.960 -1.743 1.00 88.69 71 LEU A C 1
ATOM 548 O O . LEU A 1 71 ? -0.152 -2.458 -2.048 1.00 88.69 71 LEU A O 1
ATOM 552 N N . LYS A 1 72 ? 1.006 -4.105 -1.082 1.00 89.94 72 LYS A N 1
ATOM 553 C CA . LYS A 1 72 ? -0.140 -4.686 -0.392 1.00 89.94 72 LYS A CA 1
ATOM 554 C C . LYS A 1 72 ? -0.207 -4.070 0.984 1.00 89.94 72 LYS A C 1
ATOM 556 O O . LYS A 1 72 ? 0.808 -4.018 1.672 1.00 89.94 72 LYS A O 1
ATOM 561 N N . VAL A 1 73 ? -1.377 -3.608 1.368 1.00 87.50 73 VAL A N 1
ATOM 562 C CA . VAL A 1 73 ? -1.579 -2.903 2.618 1.00 87.50 73 VAL A CA 1
ATOM 563 C C . VAL A 1 73 ? -2.662 -3.609 3.412 1.00 87.50 73 VAL A C 1
ATOM 565 O O . VAL A 1 73 ? -3.752 -3.853 2.904 1.00 87.50 73 VAL A O 1
ATOM 568 N N . GLU A 1 74 ? -2.340 -3.938 4.655 1.00 88.75 74 GLU A N 1
ATOM 569 C CA . GLU A 1 74 ? -3.228 -4.574 5.619 1.00 88.75 74 GLU A CA 1
ATOM 570 C C . GLU A 1 74 ? -3.444 -3.623 6.798 1.00 88.75 74 GLU A C 1
ATOM 572 O O . GLU A 1 74 ? -2.493 -3.192 7.456 1.00 88.75 74 GLU A O 1
ATOM 577 N N . LEU A 1 75 ? -4.702 -3.294 7.075 1.00 84.00 75 LEU A N 1
ATOM 578 C CA . LEU A 1 75 ? -5.093 -2.492 8.225 1.00 84.00 75 LEU A CA 1
ATOM 579 C C . LEU A 1 75 ? -5.313 -3.387 9.441 1.00 84.00 75 LEU A C 1
ATOM 581 O O . LEU A 1 75 ? -6.224 -4.213 9.466 1.00 84.00 75 LEU A O 1
ATOM 585 N N . LYS A 1 76 ? -4.533 -3.164 10.500 1.00 81.31 76 LYS A N 1
ATOM 586 C CA . LYS A 1 76 ? -4.748 -3.786 11.808 1.00 81.31 76 LYS A CA 1
ATOM 587 C C . LYS A 1 76 ? -5.297 -2.784 12.808 1.00 81.31 76 LYS A C 1
ATOM 589 O O . LYS A 1 76 ? -4.632 -1.828 13.204 1.00 81.31 76 LYS A O 1
ATOM 594 N N . ASN A 1 77 ? -6.511 -3.070 13.279 1.00 68.56 77 ASN A N 1
ATOM 595 C CA . ASN A 1 77 ? -7.151 -2.388 14.408 1.00 68.56 77 ASN A CA 1
ATOM 596 C C . ASN A 1 77 ? -7.206 -0.850 14.278 1.00 68.56 77 ASN A C 1
ATOM 598 O O . ASN A 1 77 ? -7.136 -0.157 15.285 1.00 68.56 77 ASN A O 1
ATOM 602 N N . ASN A 1 78 ? -7.320 -0.314 13.057 1.00 66.12 78 ASN A N 1
ATOM 603 C CA . ASN A 1 78 ? -7.364 1.126 12.743 1.00 66.12 78 ASN A CA 1
ATOM 604 C C . ASN A 1 78 ? -6.152 1.973 13.190 1.00 66.12 78 ASN A C 1
ATOM 606 O O . ASN A 1 78 ? -6.164 3.189 13.001 1.00 66.12 78 ASN A O 1
ATOM 610 N N . GLU A 1 79 ? -5.097 1.370 13.737 1.00 71.25 79 GLU A N 1
ATOM 611 C CA . GLU A 1 79 ? -3.934 2.101 14.260 1.00 71.25 79 GLU A CA 1
ATOM 612 C C . GLU A 1 79 ? -2.617 1.657 13.615 1.00 71.25 79 GLU A C 1
ATOM 614 O O . GLU A 1 79 ? -1.723 2.489 13.423 1.00 71.25 79 GLU A O 1
ATOM 619 N N . GLU A 1 80 ? -2.517 0.385 13.221 1.00 79.81 80 GLU A N 1
ATOM 620 C CA . GLU A 1 80 ? -1.336 -0.200 12.588 1.00 79.81 80 GLU A CA 1
ATOM 621 C C . GLU A 1 80 ? -1.636 -0.571 11.133 1.00 79.81 80 GLU A C 1
ATOM 623 O O . GLU A 1 80 ? -2.720 -1.049 10.794 1.00 79.81 80 GLU A O 1
ATOM 628 N N . VAL A 1 81 ? -0.658 -0.341 10.265 1.00 83.25 81 VAL A N 1
ATOM 629 C CA . VAL A 1 81 ? -0.733 -0.657 8.844 1.00 83.25 81 VAL A CA 1
ATOM 630 C C . VAL A 1 81 ? 0.479 -1.490 8.474 1.00 83.25 81 VAL A C 1
ATOM 632 O O . VAL A 1 81 ? 1.612 -1.029 8.618 1.00 83.25 81 VAL A O 1
ATOM 635 N N . ILE A 1 82 ? 0.251 -2.707 7.993 1.00 86.06 82 ILE A N 1
ATOM 636 C CA . ILE A 1 82 ? 1.313 -3.580 7.501 1.00 86.06 82 ILE A CA 1
ATOM 637 C C . ILE A 1 82 ? 1.392 -3.426 5.990 1.00 86.06 82 ILE A C 1
ATOM 639 O O . ILE A 1 82 ? 0.397 -3.579 5.289 1.00 86.06 82 ILE A O 1
ATOM 643 N N . VAL A 1 83 ? 2.584 -3.111 5.496 1.00 86.44 83 VAL A N 1
ATOM 644 C CA . VAL A 1 83 ? 2.851 -2.933 4.073 1.00 86.44 83 VAL A CA 1
ATOM 645 C C . VAL A 1 83 ? 3.789 -4.025 3.589 1.00 86.44 83 VAL A C 1
ATOM 647 O O . VAL A 1 83 ? 4.903 -4.189 4.101 1.00 86.44 83 VAL A O 1
ATOM 650 N N . THR A 1 84 ? 3.347 -4.731 2.555 1.00 88.25 84 THR A N 1
ATOM 651 C CA . THR A 1 84 ? 4.118 -5.751 1.856 1.00 88.25 84 THR A CA 1
ATOM 652 C C . THR A 1 84 ? 4.388 -5.299 0.423 1.00 88.25 84 THR A C 1
ATOM 654 O O . THR A 1 84 ? 3.478 -5.202 -0.397 1.00 88.25 84 THR A O 1
ATOM 657 N N . LEU A 1 85 ? 5.651 -5.023 0.103 1.00 85.19 85 LEU A N 1
ATOM 658 C CA . LEU A 1 85 ? 6.102 -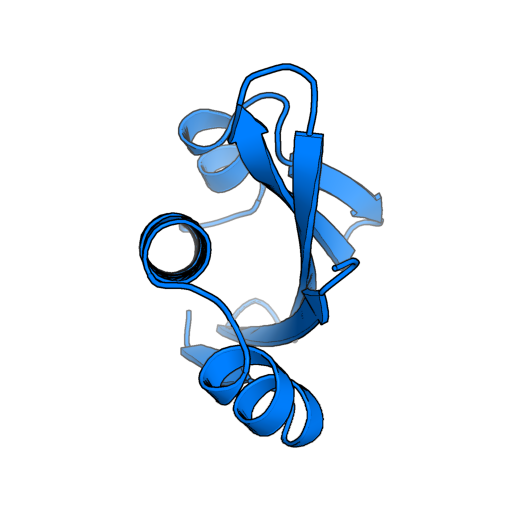4.610 -1.225 1.00 85.19 85 LEU A CA 1
ATOM 659 C C . LEU A 1 85 ? 6.415 -5.837 -2.087 1.00 85.19 85 LEU A C 1
ATOM 661 O O . LEU A 1 85 ? 7.312 -6.619 -1.769 1.00 85.19 85 LEU A O 1
ATOM 665 N N . ASN A 1 86 ? 5.731 -5.945 -3.223 1.00 84.31 86 ASN A N 1
ATOM 666 C CA . ASN A 1 86 ? 6.043 -6.897 -4.282 1.00 84.31 86 ASN A CA 1
ATOM 667 C C . ASN A 1 86 ? 6.528 -6.132 -5.514 1.00 84.31 86 ASN A C 1
ATOM 669 O O . ASN A 1 86 ? 5.777 -5.342 -6.074 1.00 84.31 86 ASN A O 1
ATOM 673 N N . SER A 1 87 ? 7.768 -6.352 -5.942 1.00 79.25 87 SER A N 1
ATOM 674 C CA . SER A 1 87 ? 8.273 -5.854 -7.226 1.00 79.25 87 SER A CA 1
ATOM 675 C C . SER A 1 87 ? 7.993 -6.873 -8.327 1.00 79.25 87 SER A C 1
ATOM 677 O O . SER A 1 87 ? 8.122 -8.074 -8.084 1.00 79.25 87 SER A O 1
ATOM 679 N N . TYR A 1 88 ? 7.653 -6.410 -9.528 1.00 72.31 88 TYR A N 1
ATOM 680 C CA . TYR A 1 88 ? 7.381 -7.291 -10.671 1.00 72.31 88 TYR A CA 1
ATOM 681 C C . TYR A 1 88 ? 8.499 -7.332 -11.722 1.00 72.31 88 TYR A C 1
ATOM 683 O O . TYR A 1 88 ? 8.381 -8.139 -12.637 1.00 72.31 88 TYR A O 1
ATOM 691 N N . ASP A 1 89 ? 9.571 -6.556 -11.506 1.00 56.38 89 ASP A N 1
ATOM 692 C CA . ASP A 1 89 ? 10.741 -6.341 -12.387 1.00 56.38 89 ASP A CA 1
ATOM 693 C C . ASP A 1 89 ? 10.394 -5.940 -13.835 1.00 56.38 89 ASP A C 1
ATOM 695 O O . ASP A 1 89 ? 9.937 -6.786 -14.635 1.00 56.38 89 ASP A O 1
#

Organism: NCBI:txid182141